Protein AF-A0A7S1VRK0-F1 (afdb_monomer)

Secondary structure (DSSP, 8-state):
------PPP---------------------------SPPTT-----------EE-EE-SSSSSS--TT-EE-TT-EEEEE-TTS-EEEEEE--TTSEE-

Foldseek 3Di:
DDDDDDDDDDDDDDDDYDDPPPDPPDDDDDDDPPPPDDPDDPPPPDPPDDDKDADWDPQVPPPDPDPRIAGDWQQKDFDADPVRDGPDIDTAHPRRMDD

pLDDT: mean 74.37, std 23.25, range [37.62, 98.25]

Solvent-accessible surface area (backbone atoms only — not comparable to full-atom values): 7120 Å² total; per-residue (Å²): 143,83,80,88,84,85,82,82,82,93,81,82,90,80,91,83,84,87,80,88,78,81,80,87,73,88,71,86,79,76,81,86,71,82,74,87,60,80,62,95,78,65,79,76,79,70,81,94,74,84,74,70,50,76,44,63,43,71,68,70,74,70,94,61,97,50,93,63,44,41,58,33,50,66,45,78,46,72,45,60,49,100,83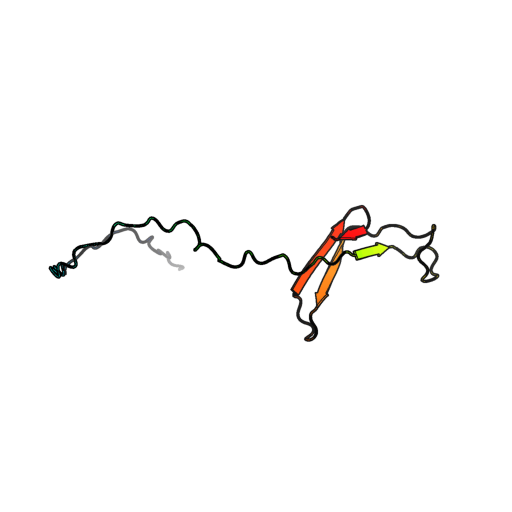,72,45,77,78,46,76,53,57,21,39,86,75,4,36,43,112

Structure (mmCIF, N/CA/C/O backbone):
data_AF-A0A7S1VRK0-F1
#
_entry.id   AF-A0A7S1VRK0-F1
#
loop_
_atom_site.group_PDB
_atom_site.id
_atom_site.type_symbol
_atom_site.label_atom_id
_atom_site.label_alt_id
_atom_site.label_comp_id
_atom_site.label_asym_id
_atom_site.label_entity_id
_atom_site.label_seq_id
_atom_site.pdbx_PDB_ins_code
_atom_site.Cartn_x
_atom_site.Cartn_y
_atom_site.Cartn_z
_atom_site.occupancy
_atom_site.B_iso_or_equiv
_atom_site.auth_seq_id
_atom_site.auth_comp_id
_atom_site.auth_asym_id
_atom_site.auth_atom_id
_atom_site.pdbx_PDB_model_num
ATOM 1 N N . MET A 1 1 ? -40.341 -47.890 -2.711 1.00 45.56 1 MET A N 1
ATOM 2 C CA . MET A 1 1 ? -39.709 -47.342 -1.494 1.00 45.56 1 MET A CA 1
ATOM 3 C C . MET A 1 1 ? -38.917 -46.108 -1.883 1.00 45.56 1 MET A C 1
ATOM 5 O O . MET A 1 1 ? -37.927 -46.264 -2.583 1.00 45.56 1 MET A O 1
ATOM 9 N N . HIS A 1 2 ? -39.425 -44.929 -1.531 1.00 48.53 2 HIS A N 1
ATOM 10 C CA . HIS A 1 2 ? -38.740 -43.742 -0.987 1.00 48.53 2 HIS A CA 1
ATOM 11 C C . HIS A 1 2 ? -39.791 -42.625 -1.003 1.00 48.53 2 HIS A C 1
ATOM 13 O O . HIS A 1 2 ? -40.388 -42.348 -2.041 1.00 48.53 2 HIS A O 1
ATOM 19 N N . GLY A 1 3 ? -40.151 -42.176 0.199 1.00 41.34 3 GLY A N 1
ATOM 20 C CA . GLY A 1 3 ? -41.374 -41.438 0.497 1.00 41.34 3 GLY A CA 1
ATOM 21 C C . GLY A 1 3 ? -41.350 -39.984 0.039 1.00 41.34 3 GLY A C 1
ATOM 22 O O . GLY A 1 3 ? -40.291 -39.393 -0.148 1.00 41.34 3 GLY A O 1
ATOM 23 N N . ALA A 1 4 ? -42.552 -39.437 -0.129 1.00 49.31 4 ALA A N 1
ATOM 24 C CA . ALA A 1 4 ? -42.793 -38.017 -0.313 1.00 49.31 4 ALA A CA 1
ATOM 25 C C . ALA A 1 4 ? -42.422 -37.264 0.972 1.00 49.31 4 ALA A C 1
ATOM 27 O O . ALA A 1 4 ? -42.967 -37.569 2.033 1.00 49.31 4 ALA A O 1
ATOM 28 N N . ASP A 1 5 ? -41.518 -36.295 0.863 1.00 48.06 5 ASP A N 1
ATOM 29 C CA . ASP A 1 5 ? -41.294 -35.299 1.904 1.00 48.06 5 ASP A CA 1
ATOM 30 C C . ASP A 1 5 ? -42.140 -34.064 1.577 1.00 48.06 5 ASP A C 1
ATOM 32 O O . ASP A 1 5 ? -41.983 -33.430 0.532 1.00 48.06 5 ASP A O 1
ATOM 36 N N . VAL A 1 6 ? -43.105 -33.798 2.452 1.00 50.09 6 VAL A N 1
ATOM 37 C CA . VAL A 1 6 ? -44.048 -32.684 2.383 1.00 50.09 6 VAL A CA 1
ATOM 38 C C . VAL A 1 6 ? -43.702 -31.776 3.551 1.00 50.09 6 VAL A C 1
ATOM 40 O O . VAL A 1 6 ? -44.157 -32.005 4.670 1.00 50.09 6 VAL A O 1
ATOM 43 N N . THR A 1 7 ? -42.905 -30.741 3.311 1.00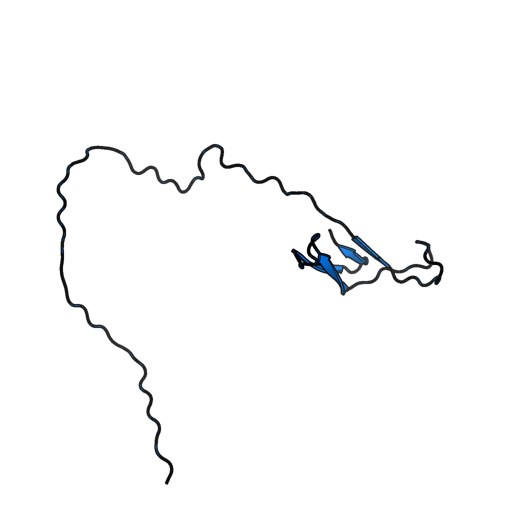 49.25 7 THR A N 1
ATOM 44 C CA . THR A 1 7 ? -42.730 -29.663 4.289 1.00 49.25 7 THR A CA 1
ATOM 45 C C . THR A 1 7 ? -43.672 -28.505 3.937 1.00 49.25 7 THR A C 1
ATOM 47 O O . THR A 1 7 ? -43.619 -27.980 2.823 1.00 49.25 7 THR A O 1
ATOM 50 N N . PRO A 1 8 ? -44.605 -28.127 4.835 1.00 49.75 8 PRO A N 1
ATOM 51 C CA . PRO A 1 8 ? -45.578 -27.076 4.564 1.00 49.75 8 PRO A CA 1
ATOM 52 C C . PRO A 1 8 ? -44.972 -25.675 4.722 1.00 49.75 8 PRO A C 1
ATOM 54 O O . PRO A 1 8 ? -44.205 -25.402 5.643 1.00 49.75 8 PRO A O 1
ATOM 57 N N . SER A 1 9 ? -45.393 -24.765 3.843 1.00 43.78 9 SER A N 1
ATOM 58 C CA . SER A 1 9 ? -45.180 -23.319 3.954 1.00 43.78 9 SER A CA 1
ATOM 59 C C . SER A 1 9 ? -46.084 -22.747 5.059 1.00 43.78 9 SER A C 1
ATOM 61 O O . SER A 1 9 ? -47.300 -22.937 4.972 1.00 43.78 9 SER A O 1
ATOM 63 N N . PRO A 1 10 ? -45.580 -22.045 6.091 1.00 48.31 10 PRO A N 1
ATOM 64 C CA . PRO A 1 10 ? -46.462 -21.454 7.088 1.00 48.31 10 PRO A CA 1
ATOM 65 C C . PRO A 1 10 ? -47.054 -20.136 6.569 1.00 48.31 10 PRO A C 1
ATOM 67 O O . PRO A 1 10 ? -46.372 -19.126 6.420 1.00 48.31 10 PRO A O 1
ATOM 70 N N . THR A 1 11 ? -48.362 -20.128 6.324 1.00 43.34 11 THR A N 1
ATOM 71 C CA . THR A 1 11 ? -49.174 -18.905 6.298 1.00 43.34 11 THR A CA 1
ATOM 72 C C . THR A 1 11 ? -50.404 -19.129 7.168 1.00 43.34 11 THR A C 1
ATOM 74 O O . THR A 1 11 ? -51.242 -19.952 6.818 1.00 43.34 11 THR A O 1
ATOM 77 N N . ALA A 1 12 ? -50.487 -18.407 8.292 1.00 43.06 12 ALA A N 1
ATOM 78 C CA . ALA A 1 12 ? -51.643 -17.605 8.727 1.00 43.06 12 ALA A CA 1
ATOM 79 C C . ALA A 1 12 ? -51.740 -17.459 10.263 1.00 43.06 12 ALA A C 1
ATOM 81 O O . ALA A 1 12 ? -51.901 -18.432 10.989 1.00 43.06 12 ALA A O 1
ATOM 82 N N . VAL A 1 13 ? -51.658 -16.194 10.694 1.00 45.09 13 VAL A N 1
ATOM 83 C CA . VAL A 1 13 ? -52.547 -15.444 11.609 1.00 45.09 13 VAL A CA 1
ATOM 84 C C . VAL A 1 13 ? -53.199 -16.178 12.791 1.00 45.09 13 VAL A C 1
ATOM 86 O O . VAL A 1 13 ? -54.028 -17.067 12.623 1.00 45.09 13 VAL A O 1
ATOM 89 N N . GLY A 1 14 ? -52.960 -15.640 13.991 1.00 37.62 14 GLY A N 1
ATOM 90 C CA . GLY A 1 14 ? -53.733 -15.929 15.197 1.00 37.62 14 GLY A CA 1
ATOM 91 C C . GLY A 1 14 ? -53.621 -14.816 16.240 1.00 37.62 14 GLY A C 1
ATOM 92 O O . GLY A 1 14 ? -52.877 -14.948 17.204 1.00 37.62 14 GLY A O 1
ATOM 93 N N . ASP A 1 15 ? -54.371 -13.733 16.030 1.00 53.41 15 ASP A N 1
ATOM 94 C CA . ASP A 1 15 ? -54.798 -12.770 17.056 1.00 53.41 15 ASP A CA 1
ATOM 95 C C . ASP A 1 15 ? -55.435 -13.482 18.265 1.00 53.41 15 ASP A C 1
ATOM 97 O O . ASP A 1 15 ? -56.257 -14.381 18.057 1.00 53.41 15 ASP A O 1
ATOM 101 N N . ARG A 1 16 ? -55.127 -13.047 19.503 1.00 41.81 16 ARG A N 1
ATOM 102 C CA . ARG A 1 16 ? -55.992 -13.100 20.715 1.00 41.81 16 ARG A CA 1
ATOM 103 C C . ARG A 1 16 ? -55.322 -12.402 21.928 1.00 41.81 16 ARG A C 1
ATOM 105 O O . ARG A 1 16 ? -54.102 -12.308 21.956 1.00 41.81 16 ARG A O 1
ATOM 112 N N . PRO A 1 17 ? -56.090 -11.870 22.906 1.00 47.59 17 PRO A N 1
ATOM 113 C CA . PRO A 1 17 ? -56.145 -10.424 23.154 1.00 47.59 17 PRO A CA 1
ATOM 114 C C . PRO A 1 17 ? -55.829 -9.991 24.607 1.00 47.59 17 PRO A C 1
ATOM 116 O O . PRO A 1 17 ? -55.685 -10.823 25.498 1.00 47.59 17 PRO A O 1
ATOM 119 N N . ALA A 1 18 ? -55.887 -8.662 24.811 1.00 38.84 18 ALA A N 1
ATOM 120 C CA . ALA A 1 18 ? -55.888 -7.884 26.064 1.00 38.84 18 ALA A CA 1
ATOM 121 C C . ALA A 1 18 ? -54.511 -7.772 26.761 1.00 38.84 18 ALA A C 1
ATOM 123 O O . ALA A 1 18 ? -53.825 -8.758 26.966 1.00 38.84 18 ALA A O 1
ATOM 124 N N . GLN A 1 19 ? -54.048 -6.586 27.164 1.00 42.12 19 GLN A N 1
ATOM 125 C CA . GLN A 1 19 ? -54.788 -5.670 28.027 1.00 42.12 19 GLN A CA 1
ATOM 126 C C . GLN A 1 19 ? -54.532 -4.194 27.701 1.00 42.12 19 GLN A C 1
ATOM 128 O O . GLN A 1 19 ? -53.398 -3.733 27.615 1.00 42.12 19 GLN A O 1
ATOM 133 N N . THR A 1 20 ? -55.629 -3.448 27.591 1.00 47.59 20 THR A N 1
ATOM 134 C CA . THR A 1 20 ? -55.665 -1.994 27.710 1.00 47.59 20 THR A CA 1
ATOM 135 C C . THR A 1 20 ? -55.263 -1.619 29.137 1.00 47.59 20 THR A C 1
ATOM 137 O O . THR A 1 20 ? -56.083 -1.713 30.049 1.00 47.59 20 THR A O 1
ATOM 140 N N . ALA A 1 21 ? -54.018 -1.201 29.351 1.00 42.72 21 ALA A N 1
ATOM 141 C CA . ALA A 1 21 ? -53.691 -0.399 30.521 1.00 42.72 21 ALA A CA 1
ATOM 142 C C . ALA A 1 21 ? -54.076 1.045 30.185 1.00 42.72 21 ALA A C 1
ATOM 144 O O . ALA A 1 21 ? -53.388 1.741 29.443 1.00 42.72 21 ALA A O 1
ATOM 145 N N . VAL A 1 22 ? -55.248 1.449 30.666 1.00 46.31 22 VAL A N 1
ATOM 146 C CA . VAL A 1 22 ? -55.585 2.859 30.817 1.00 46.31 22 VAL A CA 1
ATOM 147 C C . VAL A 1 22 ? -54.760 3.342 32.002 1.00 46.31 22 VAL A C 1
ATOM 149 O O . VAL A 1 22 ? -55.162 3.116 33.141 1.00 46.31 22 VAL A O 1
ATOM 152 N N . ASP A 1 23 ? -53.605 3.950 31.743 1.00 44.03 23 ASP A N 1
ATOM 153 C CA . ASP A 1 23 ? -53.010 4.847 32.728 1.00 44.03 23 ASP A CA 1
ATOM 154 C C . ASP A 1 23 ? -53.544 6.250 32.439 1.00 44.03 23 ASP A C 1
ATOM 156 O O . ASP A 1 23 ? -53.281 6.850 31.395 1.00 44.03 23 ASP A O 1
ATOM 160 N N . VAL A 1 24 ? -54.433 6.706 33.319 1.00 54.47 24 VAL A N 1
ATOM 161 C CA . VAL A 1 24 ? -54.870 8.100 33.396 1.00 54.47 24 VAL A CA 1
ATOM 162 C C . VAL A 1 24 ? -54.070 8.703 34.541 1.00 54.47 24 VAL A C 1
ATOM 164 O O . VAL A 1 24 ? -54.612 8.996 35.606 1.00 54.47 24 VAL A O 1
ATOM 167 N N . ASP A 1 25 ? -52.771 8.881 34.331 1.00 46.97 25 ASP A N 1
ATOM 168 C CA . ASP A 1 25 ? -51.959 9.783 35.127 1.00 46.97 25 ASP A CA 1
ATOM 169 C C . ASP A 1 25 ? -51.674 11.036 34.292 1.00 46.97 25 ASP A C 1
ATOM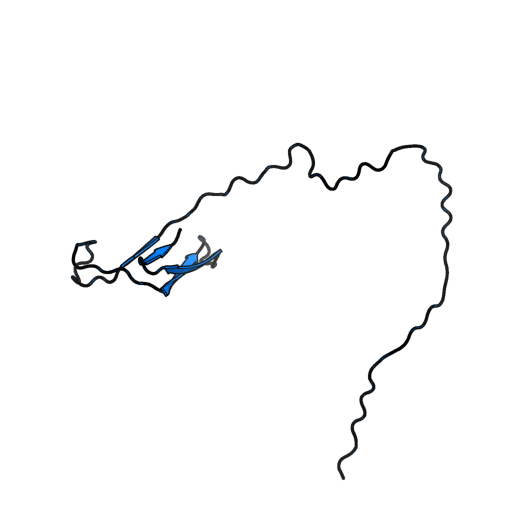 171 O O . ASP A 1 25 ? -50.755 11.164 33.488 1.00 46.97 25 ASP A O 1
ATOM 175 N N . GLY A 1 26 ? -52.571 12.009 34.438 1.00 53.66 26 GLY A N 1
ATOM 176 C CA . GLY A 1 26 ? -52.389 13.319 33.840 1.00 53.66 26 GLY A CA 1
ATOM 177 C C . GLY A 1 26 ? -51.081 13.948 34.314 1.00 53.66 26 GLY A C 1
ATOM 178 O O . GLY A 1 26 ? -51.044 14.553 35.382 1.00 53.66 26 GLY A O 1
ATOM 179 N N . THR A 1 27 ? -50.047 13.888 33.477 1.00 47.38 27 THR A N 1
ATOM 180 C CA . THR A 1 27 ? -48.949 14.852 33.511 1.00 47.38 27 THR A CA 1
ATOM 181 C C . THR A 1 27 ? -49.204 15.867 32.395 1.00 47.38 27 THR A C 1
ATOM 183 O O . THR A 1 27 ? -49.035 15.544 31.217 1.00 47.38 27 THR A O 1
ATOM 186 N N . PRO A 1 28 ? -49.692 17.082 32.703 1.00 49.97 28 PRO A N 1
ATOM 187 C CA . PRO A 1 28 ? -49.859 18.107 31.688 1.00 49.97 28 PRO A CA 1
ATOM 188 C C . PRO A 1 28 ? -48.493 18.689 31.299 1.00 49.97 28 PRO A C 1
ATOM 190 O O . PRO A 1 28 ? -47.779 19.228 32.142 1.00 49.97 28 PRO A O 1
ATOM 193 N N . GLY A 1 29 ? -48.186 18.643 30.000 1.00 45.28 29 GLY A N 1
ATOM 194 C CA . GLY A 1 29 ? -47.021 19.285 29.382 1.00 45.28 29 GLY A CA 1
ATOM 195 C C . GLY A 1 29 ? -45.805 18.357 29.360 1.00 45.28 29 GLY A C 1
ATOM 196 O O . GLY A 1 29 ? -45.379 17.860 30.387 1.00 45.28 29 GLY A O 1
ATOM 197 N N . THR A 1 30 ? -45.200 18.073 28.215 1.00 42.09 30 THR A N 1
ATOM 198 C CA . THR A 1 30 ? -44.704 19.061 27.262 1.00 42.09 30 THR A CA 1
ATOM 199 C C . THR A 1 30 ? -44.862 18.568 25.824 1.00 42.09 30 THR A C 1
ATOM 201 O O . THR A 1 30 ? -44.824 17.380 25.526 1.00 42.09 30 THR A O 1
ATOM 204 N N . THR A 1 31 ? -45.090 19.526 24.931 1.00 41.84 31 THR A N 1
ATOM 205 C CA . THR A 1 31 ? -44.985 19.409 23.475 1.00 41.84 31 THR A CA 1
ATOM 206 C C . THR A 1 31 ? -43.923 18.405 23.038 1.00 41.84 31 THR A C 1
ATOM 208 O O . THR A 1 31 ? -42.772 18.523 23.459 1.00 41.84 31 THR A O 1
ATOM 211 N N . ALA A 1 32 ? -44.305 17.487 22.148 1.00 44.56 32 ALA A N 1
ATOM 212 C CA . ALA A 1 32 ? -43.371 16.733 21.330 1.00 44.56 32 ALA A CA 1
ATOM 213 C C . ALA A 1 32 ? -42.390 17.718 20.680 1.00 44.56 32 ALA A C 1
ATOM 215 O O . ALA A 1 32 ? -42.749 18.450 19.758 1.00 44.56 32 ALA A O 1
ATOM 216 N N . MET A 1 33 ? -41.170 17.769 21.203 1.00 47.59 33 MET A N 1
ATOM 217 C CA . MET A 1 33 ? -40.039 18.189 20.402 1.00 47.59 33 MET A CA 1
ATOM 218 C C . MET A 1 33 ? -39.702 16.957 19.573 1.00 47.59 33 MET A C 1
ATOM 220 O O . MET A 1 33 ? -39.265 15.938 20.102 1.00 47.59 33 MET A O 1
ATOM 224 N N . ASP A 1 34 ? -40.030 17.028 18.290 1.00 57.56 34 ASP A N 1
ATOM 225 C CA . ASP A 1 34 ? -39.418 16.204 17.259 1.00 57.56 34 ASP A CA 1
ATOM 226 C C . ASP A 1 34 ? -37.891 16.353 17.379 1.00 57.56 34 ASP A C 1
ATOM 228 O O . ASP A 1 34 ? -37.300 17.308 16.882 1.00 57.56 34 ASP A O 1
ATOM 232 N N . GLU A 1 35 ? -37.250 15.455 18.126 1.00 47.97 35 GLU A N 1
ATOM 233 C CA . GLU A 1 35 ? -35.793 15.360 18.211 1.00 47.97 35 GLU A CA 1
ATOM 234 C C . GLU A 1 35 ? -35.277 14.390 17.146 1.00 47.97 35 GLU A C 1
ATOM 236 O O . GLU A 1 35 ? -34.683 13.355 17.438 1.00 47.97 35 GLU A O 1
ATOM 241 N N . THR A 1 36 ? -35.487 14.728 15.874 1.00 54.62 36 THR A N 1
ATOM 242 C CA . THR A 1 36 ? -34.641 14.193 14.795 1.00 54.62 36 THR A CA 1
ATOM 243 C C . THR A 1 36 ? -33.391 15.046 14.553 1.00 54.62 36 THR A C 1
ATOM 245 O O . THR A 1 36 ? -32.584 14.732 13.678 1.00 54.62 36 THR A O 1
ATOM 248 N N . LEU A 1 37 ? -33.168 16.089 15.360 1.00 55.12 37 LEU A N 1
ATOM 249 C CA . LEU A 1 37 ? -31.927 16.860 15.365 1.00 55.12 37 LEU A CA 1
ATOM 250 C C . LEU A 1 37 ? -31.027 16.397 16.521 1.00 55.12 37 LEU A C 1
ATOM 252 O O . LEU A 1 37 ? -31.484 16.379 17.663 1.00 55.12 37 LEU A O 1
ATOM 256 N N . PRO A 1 38 ? -29.754 16.034 16.265 1.00 60.28 38 PRO A N 1
ATOM 257 C CA . PRO A 1 38 ? -28.822 15.724 17.341 1.00 60.28 38 PRO A CA 1
ATOM 258 C C . PRO A 1 38 ? -28.674 16.940 18.273 1.00 60.28 38 PRO A C 1
ATOM 260 O O . PRO A 1 38 ? -28.729 18.080 17.796 1.00 60.28 38 PRO A O 1
ATOM 263 N N . PRO A 1 39 ? -28.473 16.722 19.586 1.00 68.50 39 PRO A N 1
ATOM 264 C CA . PRO A 1 39 ? -28.410 17.801 20.562 1.00 68.50 39 PRO A CA 1
ATOM 265 C C . PRO A 1 39 ? -27.360 18.849 20.160 1.00 68.50 39 PRO A C 1
ATOM 267 O O . PRO A 1 39 ? -26.280 18.475 19.678 1.00 68.50 39 PRO A O 1
ATOM 270 N N . PRO A 1 40 ? -27.627 20.155 20.369 1.00 62.00 40 PRO A N 1
ATOM 271 C CA . PRO A 1 40 ? -26.657 21.207 20.094 1.00 62.00 40 PRO A CA 1
ATOM 272 C C . PRO A 1 40 ? -25.403 20.965 20.942 1.00 62.00 40 PRO A C 1
ATOM 274 O O . PRO A 1 40 ? -25.423 21.141 22.158 1.00 62.00 40 PRO A O 1
ATOM 277 N N . GLY A 1 41 ? -24.322 20.514 20.305 1.00 59.28 41 GLY A N 1
ATOM 278 C CA . GLY A 1 41 ? -23.069 20.175 20.983 1.00 59.28 41 GLY A CA 1
ATOM 279 C C . GLY A 1 41 ? -22.694 18.693 20.991 1.00 59.28 41 GLY A C 1
ATOM 280 O O . GLY A 1 41 ? -21.710 18.346 21.643 1.00 59.28 41 GLY A O 1
ATOM 281 N N . ALA A 1 42 ? -23.399 17.819 20.260 1.00 64.12 42 ALA A N 1
ATOM 282 C CA . ALA A 1 42 ? -22.821 16.523 19.907 1.00 64.12 42 ALA A CA 1
ATOM 283 C C . ALA A 1 42 ? -21.442 16.769 19.260 1.00 64.12 42 ALA A C 1
ATOM 285 O O . ALA A 1 42 ? -21.365 17.568 18.319 1.00 64.12 42 ALA A O 1
ATOM 286 N N . PRO A 1 43 ? -20.347 16.159 19.758 1.00 63.28 43 PRO A N 1
ATOM 287 C CA . PRO A 1 43 ? -19.047 16.344 19.144 1.00 63.28 43 PRO A CA 1
ATOM 288 C C . PRO A 1 43 ? -19.155 15.823 17.716 1.00 63.28 43 PRO A C 1
ATOM 290 O O . PRO A 1 43 ? -19.313 14.625 17.488 1.00 63.28 43 PRO A O 1
ATOM 293 N N . THR A 1 44 ? -19.095 16.726 16.740 1.00 64.12 44 THR A N 1
ATOM 294 C CA . THR A 1 44 ? -18.797 16.340 15.368 1.00 64.12 44 THR A CA 1
ATOM 295 C C . THR A 1 44 ? -17.407 15.735 15.437 1.00 64.12 44 THR A C 1
ATOM 297 O O . THR A 1 44 ? -16.433 16.467 15.618 1.00 64.12 44 THR A O 1
ATOM 300 N N . ALA A 1 45 ? -17.318 14.406 15.441 1.00 71.19 45 ALA A N 1
ATOM 301 C CA . ALA A 1 45 ? -16.041 13.722 15.495 1.00 71.19 45 ALA A CA 1
ATOM 302 C C . ALA A 1 45 ? -15.219 14.194 14.293 1.00 71.19 45 ALA A C 1
ATOM 304 O O . ALA A 1 45 ? -15.522 13.855 13.149 1.00 71.19 45 ALA A O 1
ATOM 305 N N . SER A 1 46 ? -14.221 15.038 14.549 1.00 73.06 46 SER A N 1
ATOM 306 C CA . SER A 1 46 ? -13.263 15.418 13.523 1.00 73.06 46 SER A CA 1
ATOM 307 C C . SER A 1 46 ? -12.536 14.149 13.078 1.00 73.06 46 SER A C 1
ATOM 309 O O . SER A 1 46 ? -12.159 13.346 13.939 1.00 73.06 46 SER A O 1
ATOM 311 N N . PRO A 1 47 ? -12.339 13.936 11.767 1.00 73.94 47 PRO A N 1
ATOM 312 C CA . PRO A 1 47 ? -11.622 12.763 11.291 1.00 73.94 47 PRO A CA 1
ATOM 313 C C . PRO A 1 47 ? -10.229 12.713 11.928 1.00 73.94 47 PRO A C 1
ATOM 315 O O . PRO A 1 47 ? -9.534 13.727 12.004 1.00 73.94 47 PRO A O 1
ATOM 318 N N . LEU A 1 48 ? -9.829 11.525 12.390 1.00 77.94 48 LEU A N 1
ATOM 319 C CA . LEU A 1 48 ? -8.620 11.280 13.193 1.00 77.94 48 LEU A CA 1
ATOM 320 C C . LEU A 1 48 ? -7.300 11.401 12.392 1.00 77.94 48 LEU A C 1
ATOM 322 O O . LEU A 1 48 ? -6.241 11.025 12.888 1.00 77.94 48 LEU A O 1
ATOM 326 N N . GLY A 1 49 ? -7.353 11.954 11.177 1.00 85.44 49 GLY A N 1
ATOM 327 C CA . GLY A 1 49 ? -6.262 12.005 10.203 1.00 85.44 49 GLY A CA 1
ATOM 328 C C . GLY A 1 49 ? -6.369 10.915 9.129 1.00 85.44 49 GLY A C 1
ATOM 329 O O . GLY A 1 49 ? -7.146 9.971 9.265 1.00 85.44 49 GLY A O 1
ATOM 330 N N . SER A 1 50 ? -5.582 11.068 8.062 1.00 89.69 50 SER A N 1
ATOM 331 C CA . SER A 1 50 ? -5.474 10.119 6.943 1.00 89.69 50 SER A CA 1
ATOM 332 C C . SER A 1 50 ? -4.028 9.652 6.784 1.00 89.69 50 SER A C 1
ATOM 334 O O . SER A 1 50 ? -3.095 10.408 7.064 1.00 89.69 50 SER A O 1
ATOM 336 N N . ILE A 1 51 ? -3.843 8.416 6.317 1.00 91.50 51 ILE A N 1
ATOM 337 C CA . ILE A 1 51 ? -2.536 7.841 5.982 1.00 91.50 51 ILE A CA 1
ATOM 338 C C . ILE A 1 51 ? -2.495 7.631 4.472 1.00 91.50 51 ILE A C 1
ATOM 340 O O . ILE A 1 51 ? -3.322 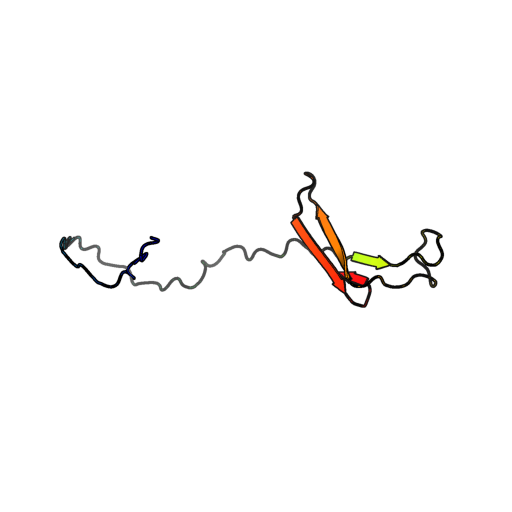6.901 3.934 1.00 91.50 51 ILE A O 1
ATOM 344 N N . CYS A 1 52 ? -1.500 8.223 3.810 1.00 93.06 52 CYS A N 1
ATOM 345 C CA . CYS A 1 52 ? -1.290 8.056 2.375 1.00 93.06 52 CYS A CA 1
ATOM 346 C C . CYS A 1 52 ? -0.065 7.176 2.105 1.00 93.06 52 CYS A C 1
ATOM 348 O O . CYS A 1 52 ? 0.967 7.334 2.758 1.00 93.06 52 CYS A O 1
ATOM 350 N N . VAL A 1 53 ? -0.157 6.289 1.112 1.00 94.75 53 VAL A N 1
ATOM 351 C CA . VAL A 1 53 ? 0.920 5.358 0.728 1.00 94.75 53 VAL A CA 1
ATOM 352 C C . VAL A 1 53 ? 1.147 5.406 -0.783 1.00 94.75 53 VAL A C 1
ATOM 354 O O . VAL A 1 53 ? 0.241 5.717 -1.554 1.00 94.75 53 VAL A O 1
ATOM 357 N N . THR A 1 54 ? 2.376 5.132 -1.221 1.00 96.62 54 THR A N 1
ATOM 358 C CA . THR A 1 54 ? 2.718 4.868 -2.625 1.00 96.62 54 THR A CA 1
ATOM 359 C C . THR A 1 54 ? 3.550 3.591 -2.692 1.00 96.62 54 THR A C 1
ATOM 361 O O . THR A 1 54 ? 4.534 3.482 -1.965 1.00 96.62 54 THR A O 1
ATOM 364 N N . VAL A 1 55 ? 3.153 2.639 -3.535 1.00 97.12 55 VAL A N 1
ATOM 365 C CA . VAL A 1 55 ? 3.866 1.374 -3.760 1.00 97.12 55 VAL A CA 1
ATOM 366 C C . VAL A 1 55 ? 4.444 1.378 -5.167 1.00 97.12 55 VAL A C 1
ATOM 368 O O . VAL A 1 55 ? 3.734 1.660 -6.136 1.00 97.12 55 VAL A O 1
ATOM 371 N N . LEU A 1 56 ? 5.734 1.069 -5.268 1.00 98.06 56 LEU A N 1
ATOM 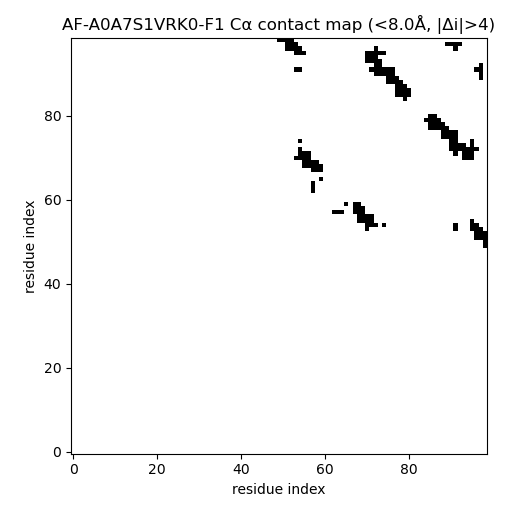372 C CA . LEU A 1 56 ? 6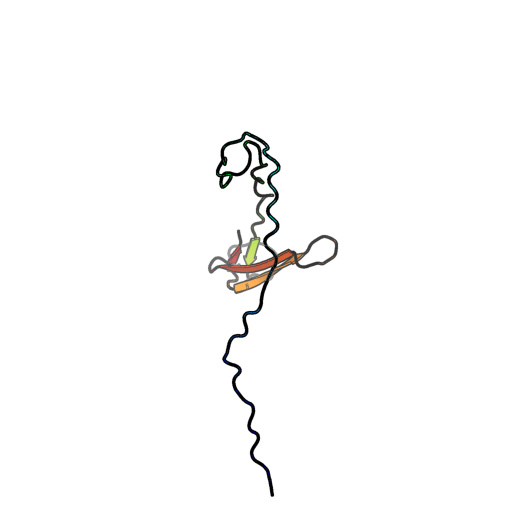.483 1.058 -6.517 1.00 98.06 56 LEU A CA 1
ATOM 373 C C . LEU A 1 56 ? 7.146 -0.311 -6.722 1.00 98.06 56 LEU A C 1
ATOM 375 O O . LEU A 1 56 ? 7.544 -0.966 -5.760 1.00 98.06 56 LEU A O 1
ATOM 379 N N . TYR A 1 57 ? 7.267 -0.732 -7.977 1.00 97.75 57 TYR A N 1
ATOM 380 C CA . TYR A 1 57 ? 8.210 -1.761 -8.392 1.00 97.75 57 TYR A CA 1
ATOM 381 C C . TYR A 1 57 ? 9.615 -1.165 -8.400 1.00 97.75 57 TYR A C 1
ATOM 383 O O . TYR A 1 57 ? 9.858 -0.214 -9.145 1.00 97.75 57 TYR A O 1
ATOM 391 N N . ASP A 1 58 ? 10.520 -1.759 -7.625 1.00 97.06 58 ASP A N 1
ATOM 392 C CA . ASP A 1 58 ? 11.952 -1.471 -7.700 1.00 97.06 58 ASP A CA 1
ATOM 393 C C . ASP A 1 58 ? 12.541 -2.174 -8.931 1.00 97.06 58 ASP A C 1
ATOM 395 O O . ASP A 1 58 ? 12.892 -3.356 -8.909 1.00 97.06 58 ASP A O 1
ATOM 399 N N . MET A 1 59 ? 12.566 -1.455 -10.051 1.00 97.38 59 MET A N 1
ATOM 400 C CA . MET A 1 59 ? 13.098 -1.971 -11.317 1.00 97.38 59 MET A CA 1
ATOM 401 C C . MET A 1 59 ? 14.613 -1.775 -11.417 1.00 97.38 59 MET A C 1
ATOM 403 O O . MET A 1 59 ? 15.266 -2.469 -12.200 1.00 97.38 59 MET A O 1
ATOM 407 N N . GLY A 1 60 ? 15.161 -0.819 -10.658 1.00 95.44 60 GLY A N 1
ATOM 408 C CA . GLY A 1 60 ? 16.602 -0.602 -10.529 1.00 95.44 60 GLY A CA 1
ATOM 409 C C . GLY A 1 60 ? 17.279 -1.667 -9.665 1.00 95.44 60 GLY A C 1
ATOM 410 O O . GLY A 1 60 ? 18.478 -1.905 -9.820 1.00 95.44 60 GLY A O 1
ATOM 411 N N . ASN A 1 61 ? 16.493 -2.340 -8.822 1.00 95.94 61 ASN A N 1
ATOM 412 C CA . ASN A 1 61 ? 16.918 -3.262 -7.779 1.00 95.94 61 ASN A CA 1
ATOM 413 C C . ASN A 1 61 ? 17.999 -2.631 -6.884 1.00 95.94 61 ASN A C 1
ATOM 415 O O . ASN A 1 61 ? 19.033 -3.251 -6.606 1.00 95.94 61 ASN A O 1
ATOM 419 N N . ASP A 1 62 ? 17.785 -1.371 -6.510 1.00 97.00 62 ASP A N 1
ATOM 420 C CA . ASP A 1 62 ? 18.727 -0.547 -5.753 1.00 97.00 62 ASP A CA 1
ATOM 421 C C . ASP A 1 62 ? 18.153 0.001 -4.436 1.00 97.00 62 ASP A C 1
ATOM 423 O O . ASP A 1 62 ? 18.865 0.716 -3.729 1.00 97.00 62 ASP A O 1
ATOM 427 N N . ASP A 1 63 ? 16.916 -0.369 -4.076 1.00 95.81 63 ASP A N 1
ATOM 428 C CA . ASP A 1 63 ? 16.186 0.107 -2.894 1.00 95.81 63 ASP A CA 1
ATOM 429 C C . ASP A 1 63 ? 16.043 1.646 -2.821 1.00 95.81 63 ASP A C 1
ATOM 431 O O . ASP A 1 63 ? 15.777 2.211 -1.751 1.00 95.81 63 ASP A O 1
ATOM 435 N N . VAL A 1 64 ? 16.221 2.360 -3.938 1.00 94.56 64 VAL A N 1
ATOM 436 C CA . VAL A 1 64 ? 16.148 3.821 -3.999 1.00 94.56 64 VAL A CA 1
ATOM 437 C C . VAL A 1 64 ? 15.002 4.242 -4.898 1.00 94.56 64 VAL A C 1
ATOM 439 O O . VAL A 1 64 ? 14.970 3.920 -6.075 1.00 94.56 64 VAL A O 1
ATOM 442 N N . VAL A 1 65 ? 14.117 5.093 -4.366 1.00 94.75 65 VAL A N 1
ATOM 443 C CA . VAL A 1 65 ? 13.060 5.699 -5.183 1.00 94.75 65 VAL A CA 1
ATOM 444 C C . VAL A 1 65 ? 13.685 6.531 -6.303 1.00 94.75 65 VAL A C 1
ATOM 446 O O . VAL A 1 65 ? 14.280 7.586 -6.053 1.00 94.75 65 VAL A O 1
ATOM 449 N N . GLY A 1 66 ? 13.522 6.070 -7.537 1.00 93.38 66 GLY A N 1
ATOM 450 C CA . GLY A 1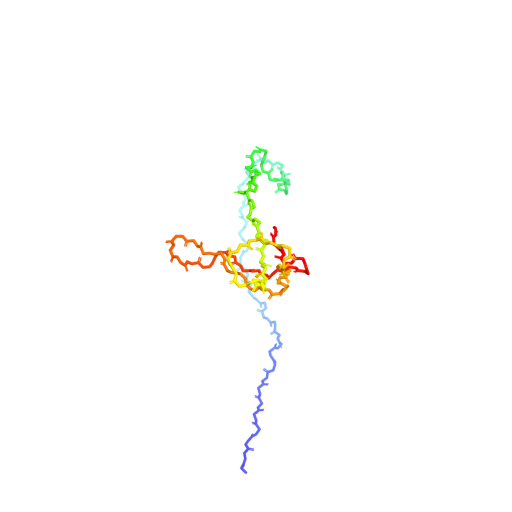 66 ? 14.214 6.611 -8.696 1.00 93.38 66 GLY A CA 1
ATOM 451 C C . GLY A 1 66 ? 13.380 6.628 -9.970 1.00 93.38 66 GLY A C 1
ATOM 452 O O . GLY A 1 66 ? 12.223 6.228 -10.022 1.00 93.38 66 GLY A O 1
ATOM 453 N N . VAL A 1 67 ? 13.998 7.117 -11.046 1.00 91.25 67 VAL A N 1
ATOM 454 C CA . VAL A 1 67 ? 13.369 7.194 -12.378 1.00 91.25 67 VAL A CA 1
ATOM 455 C C . VAL A 1 67 ? 13.143 5.826 -13.025 1.00 91.25 67 VAL A C 1
ATOM 457 O O . VAL A 1 67 ? 12.410 5.740 -14.007 1.00 91.25 67 VAL A O 1
ATOM 460 N N . ALA A 1 68 ? 13.811 4.786 -12.522 1.00 92.69 68 ALA A N 1
ATOM 461 C CA . ALA A 1 68 ? 13.614 3.419 -12.980 1.00 92.69 68 ALA A CA 1
ATOM 462 C C . ALA A 1 68 ? 12.319 2.812 -12.419 1.00 92.69 68 ALA A C 1
ATOM 464 O O . ALA A 1 68 ? 11.761 1.913 -13.047 1.00 92.69 68 ALA A O 1
ATOM 465 N N . ASP A 1 69 ? 11.823 3.316 -11.289 1.00 97.62 69 ASP A N 1
ATOM 466 C CA . ASP A 1 69 ? 10.713 2.700 -10.577 1.00 97.62 69 ASP A CA 1
ATOM 467 C C . ASP A 1 69 ? 9.371 3.009 -11.222 1.00 97.62 69 ASP A C 1
ATOM 469 O O . ASP A 1 69 ? 9.124 4.093 -11.759 1.00 97.62 69 ASP A O 1
ATOM 473 N N . ALA A 1 70 ? 8.471 2.037 -11.131 1.00 97.50 70 ALA A N 1
ATOM 474 C CA . ALA A 1 70 ? 7.143 2.125 -11.713 1.00 97.50 70 ALA A CA 1
ATOM 475 C C . ALA A 1 70 ? 6.063 1.951 -10.638 1.00 97.50 70 ALA A C 1
ATOM 477 O O . ALA A 1 70 ? 6.249 1.155 -9.721 1.00 97.50 70 ALA A O 1
ATOM 478 N N . PRO A 1 71 ? 4.908 2.628 -10.743 1.00 97.75 71 PRO A N 1
ATOM 479 C CA . PRO A 1 71 ? 3.775 2.372 -9.861 1.00 97.75 71 PRO A CA 1
ATOM 480 C C . PRO A 1 71 ? 3.327 0.908 -9.854 1.00 97.75 71 PRO A C 1
ATOM 482 O O . PRO A 1 71 ? 3.260 0.275 -10.908 1.00 97.75 71 PRO A O 1
ATOM 485 N N . MET A 1 72 ? 2.966 0.396 -8.675 1.00 98.00 72 MET A N 1
ATOM 486 C CA . MET A 1 72 ? 2.371 -0.930 -8.512 1.00 98.00 72 MET A CA 1
ATOM 487 C C . MET A 1 72 ? 0.866 -0.801 -8.235 1.00 98.00 72 MET A C 1
ATOM 489 O O . MET A 1 72 ? 0.492 -0.551 -7.086 1.00 98.00 72 MET A O 1
ATOM 493 N N . PRO A 1 73 ? -0.004 -0.938 -9.249 1.00 97.88 73 PRO A N 1
ATOM 494 C CA . PRO A 1 73 ? -1.450 -0.930 -9.054 1.00 97.88 73 PRO A CA 1
ATOM 495 C C . PRO A 1 73 ? -1.952 -2.240 -8.441 1.00 97.88 73 PRO A C 1
ATOM 497 O O . PRO A 1 73 ? -1.330 -3.289 -8.609 1.00 97.88 73 PRO A O 1
ATOM 500 N N . GLU A 1 74 ? -3.099 -2.174 -7.763 1.00 97.56 74 GLU A N 1
ATOM 501 C CA . GLU A 1 74 ? -3.787 -3.318 -7.147 1.00 97.56 74 GLU A CA 1
ATOM 502 C C . GLU A 1 74 ? -2.965 -4.061 -6.071 1.00 97.56 74 GLU A C 1
ATOM 504 O O . GLU A 1 74 ? -3.275 -5.195 -5.697 1.00 97.56 74 GLU A O 1
ATOM 509 N N . ALA A 1 75 ? -1.919 -3.432 -5.531 1.00 97.44 75 ALA A N 1
ATOM 510 C CA . ALA A 1 75 ? -1.184 -3.955 -4.388 1.00 97.44 75 ALA A CA 1
ATOM 511 C C . ALA A 1 75 ? -2.087 -3.902 -3.153 1.00 97.44 75 ALA A C 1
ATOM 513 O O . ALA A 1 75 ? -2.579 -2.832 -2.803 1.00 97.44 75 ALA A O 1
ATOM 514 N N . VAL A 1 76 ? -2.297 -5.038 -2.485 1.00 97.25 76 VAL A N 1
ATOM 515 C CA . VAL A 1 76 ? -3.149 -5.122 -1.289 1.00 97.25 76 VAL A CA 1
ATOM 516 C C . VAL A 1 76 ? -2.358 -4.720 -0.047 1.00 97.25 76 VAL A C 1
ATOM 518 O O . VAL A 1 76 ? -1.333 -5.323 0.267 1.00 97.25 76 VAL A O 1
ATOM 521 N N . LEU A 1 77 ? -2.857 -3.726 0.686 1.00 97.00 77 LEU A N 1
ATOM 522 C CA . LEU A 1 77 ? -2.282 -3.241 1.937 1.00 97.00 77 LEU A CA 1
ATOM 523 C C . LEU A 1 77 ? -3.223 -3.537 3.102 1.00 97.00 77 LEU A C 1
ATOM 525 O O . LEU A 1 77 ? -4.436 -3.357 2.999 1.00 97.00 77 LEU A O 1
ATOM 529 N N . SER A 1 78 ? -2.643 -3.929 4.235 1.00 96.69 78 SER A N 1
ATOM 530 C CA . SER A 1 78 ? -3.329 -4.021 5.525 1.00 96.69 78 SER A CA 1
ATOM 531 C C . SER A 1 78 ? -2.688 -3.048 6.506 1.00 96.69 78 SER A C 1
ATOM 533 O O . SER A 1 78 ? -1.471 -3.068 6.688 1.00 96.69 78 SER A O 1
ATOM 535 N N . LEU A 1 79 ? -3.500 -2.207 7.143 1.00 95.25 79 LEU A N 1
ATOM 536 C CA . LEU A 1 79 ? -3.060 -1.384 8.262 1.00 95.25 79 LEU A CA 1
ATOM 537 C C . LEU A 1 79 ? -3.275 -2.170 9.549 1.00 95.25 79 LEU A C 1
ATOM 539 O O . LEU A 1 79 ? -4.403 -2.567 9.851 1.00 95.25 79 LEU A O 1
ATOM 543 N N . LEU A 1 80 ? -2.191 -2.379 10.287 1.00 97.06 80 LEU A N 1
ATOM 544 C CA . LEU A 1 80 ? -2.202 -3.057 11.574 1.00 97.06 80 LEU A CA 1
ATOM 545 C C . LEU A 1 80 ? -2.092 -2.040 12.708 1.00 97.06 80 LEU A C 1
ATOM 547 O O . LEU A 1 80 ? -1.373 -1.045 12.592 1.00 97.06 80 LEU A O 1
ATOM 551 N N . ASP A 1 81 ? -2.789 -2.297 13.810 1.00 96.75 81 ASP A N 1
ATOM 552 C CA . ASP A 1 81 ? -2.521 -1.608 15.068 1.00 96.75 81 ASP A CA 1
ATOM 553 C C . ASP A 1 81 ? -1.341 -2.247 15.826 1.00 96.75 81 ASP A C 1
ATOM 555 O O . ASP A 1 81 ? -0.745 -3.234 15.403 1.00 96.75 81 ASP A O 1
ATOM 559 N N . LYS A 1 82 ? -0.994 -1.689 16.991 1.00 97.44 82 LYS A N 1
ATOM 560 C CA . LYS A 1 82 ? 0.114 -2.176 17.836 1.00 97.44 82 LYS A CA 1
ATOM 561 C C . LYS A 1 82 ? -0.066 -3.601 18.388 1.00 97.44 82 LYS A C 1
ATOM 563 O O . LYS A 1 82 ? 0.824 -4.090 19.077 1.00 97.44 82 LYS A O 1
ATOM 568 N N . THR A 1 83 ? -1.246 -4.192 18.221 1.00 98.25 83 THR A N 1
ATOM 569 C CA . THR A 1 83 ? -1.579 -5.560 18.637 1.00 98.25 83 THR A CA 1
ATOM 570 C C . THR A 1 83 ? -1.614 -6.521 17.450 1.00 98.25 83 THR A C 1
ATOM 572 O O . THR A 1 83 ? -2.087 -7.644 17.600 1.00 98.25 83 THR A O 1
ATOM 575 N N . ASP A 1 84 ? -1.136 -6.071 16.286 1.00 97.81 84 ASP A N 1
ATOM 576 C CA . ASP A 1 84 ? -1.157 -6.785 15.009 1.00 97.81 84 ASP A CA 1
ATOM 577 C C . ASP A 1 84 ? -2.577 -7.057 14.471 1.00 97.81 84 ASP A C 1
ATOM 579 O O . ASP A 1 84 ? -2.778 -7.917 13.612 1.00 97.81 84 ASP A O 1
ATOM 583 N N . SER A 1 85 ? -3.581 -6.300 14.933 1.00 98.00 85 SER A N 1
ATOM 584 C CA . SER A 1 85 ? -4.957 -6.403 14.431 1.00 98.00 85 SER A CA 1
ATOM 585 C C . SER A 1 85 ? -5.158 -5.547 13.181 1.00 98.00 85 SER A C 1
ATOM 587 O O . SER A 1 85 ? -4.769 -4.379 13.158 1.00 98.00 85 SER A O 1
ATOM 589 N N . VAL A 1 86 ? -5.814 -6.098 12.154 1.00 97.44 86 VAL A N 1
ATOM 590 C CA . VAL A 1 86 ? -6.152 -5.362 10.923 1.00 97.44 86 VAL A CA 1
ATOM 591 C C . VAL A 1 86 ? -7.251 -4.342 11.212 1.00 97.44 86 VAL A C 1
ATOM 593 O O . VAL A 1 86 ? -8.381 -4.713 11.522 1.00 97.44 86 VAL A O 1
ATOM 596 N N . VAL A 1 87 ? -6.929 -3.056 11.065 1.00 95.50 87 VAL A N 1
ATOM 597 C CA . VAL A 1 87 ? -7.874 -1.939 11.247 1.00 95.50 87 VAL A CA 1
ATOM 598 C C . VAL A 1 87 ? -8.363 -1.347 9.925 1.00 95.50 87 VAL A C 1
ATOM 600 O O . VAL A 1 87 ? -9.393 -0.679 9.898 1.00 95.50 87 VAL A O 1
ATOM 603 N N . ALA A 1 88 ? -7.656 -1.606 8.823 1.00 94.50 88 ALA A N 1
ATOM 604 C CA . ALA A 1 88 ? -8.087 -1.263 7.471 1.00 94.50 88 ALA A CA 1
ATOM 605 C C . ALA A 1 88 ? -7.406 -2.167 6.437 1.00 94.50 88 ALA A C 1
ATOM 607 O O . ALA A 1 88 ? -6.283 -2.626 6.647 1.00 94.50 88 ALA A O 1
ATOM 608 N N . MET A 1 89 ? -8.072 -2.379 5.303 1.00 96.06 89 MET A N 1
ATOM 609 C CA . MET A 1 89 ? -7.515 -3.068 4.142 1.00 96.06 89 MET A CA 1
ATOM 610 C C . MET A 1 89 ? -7.944 -2.338 2.873 1.00 96.06 89 MET A C 1
ATOM 612 O O . MET A 1 89 ? -9.098 -1.931 2.751 1.00 96.06 89 MET A O 1
ATOM 616 N N . THR A 1 90 ? -7.013 -2.153 1.948 1.00 96.69 90 THR A N 1
ATOM 617 C CA . THR A 1 90 ? -7.239 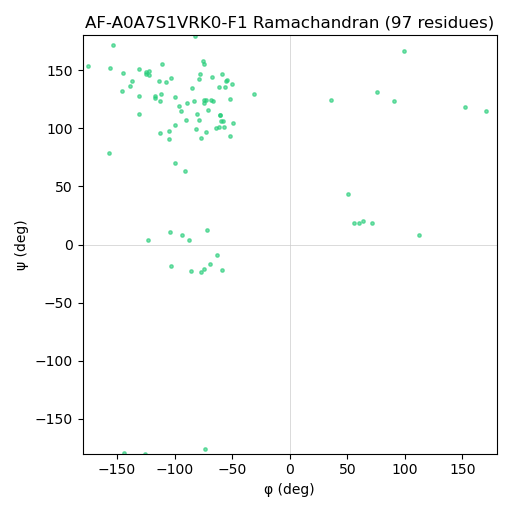-1.419 0.698 1.00 96.69 90 THR A CA 1
ATOM 618 C C . THR A 1 90 ? -6.276 -1.905 -0.383 1.00 96.69 90 THR A C 1
ATOM 620 O O . THR A 1 90 ? -5.374 -2.691 -0.091 1.00 96.69 90 THR A O 1
ATOM 623 N N . ALA A 1 91 ? -6.471 -1.461 -1.621 1.00 97.06 91 ALA A N 1
ATOM 624 C CA . ALA A 1 91 ? -5.568 -1.724 -2.731 1.00 97.06 91 ALA A CA 1
ATOM 625 C C . ALA A 1 91 ? -5.115 -0.411 -3.378 1.00 97.06 91 ALA A C 1
ATOM 627 O O . ALA A 1 91 ? -5.853 0.575 -3.362 1.00 97.06 91 ALA A O 1
ATOM 628 N N . THR A 1 92 ? -3.896 -0.381 -3.915 1.00 97.94 92 THR A N 1
ATOM 629 C CA . THR A 1 92 ? -3.381 0.793 -4.631 1.00 97.94 92 THR A CA 1
ATOM 630 C C . THR A 1 92 ? -4.123 1.046 -5.939 1.00 97.94 92 THR A C 1
ATOM 632 O O . THR A 1 92 ? -4.480 0.118 -6.662 1.00 97.94 92 THR A O 1
ATOM 635 N N . ASP A 1 93 ? -4.304 2.323 -6.275 1.00 97.75 93 ASP A N 1
ATOM 636 C CA . ASP A 1 93 ? -4.858 2.751 -7.558 1.00 97.75 93 ASP A CA 1
ATOM 637 C C . ASP A 1 93 ? -3.867 2.577 -8.729 1.00 97.75 93 ASP A C 1
ATOM 639 O O . ASP A 1 93 ? -2.740 2.105 -8.569 1.00 97.75 93 ASP A O 1
ATOM 643 N N . ILE A 1 94 ? -4.262 3.015 -9.932 1.00 97.62 94 ILE A N 1
ATOM 644 C CA . ILE A 1 94 ? -3.423 2.946 -11.143 1.00 97.62 94 ILE A CA 1
ATOM 645 C C . ILE A 1 94 ? -2.082 3.694 -11.019 1.00 97.62 94 ILE A C 1
ATOM 647 O O . ILE A 1 94 ? -1.135 3.405 -11.747 1.00 97.62 94 ILE A O 1
ATOM 651 N N . SER A 1 95 ? -1.999 4.659 -10.102 1.00 96.94 95 SER A N 1
ATOM 652 C CA . SER A 1 95 ? -0.788 5.426 -9.799 1.00 96.94 95 SER A CA 1
ATOM 653 C C . SER A 1 95 ? 0.009 4.818 -8.643 1.00 96.94 95 SER A C 1
ATOM 655 O O . SER A 1 95 ? 0.965 5.439 -8.174 1.00 96.94 95 SER A O 1
ATOM 657 N N . GLY A 1 96 ? -0.362 3.624 -8.173 1.00 97.06 96 GLY A N 1
ATOM 658 C CA . GLY A 1 96 ? 0.271 2.953 -7.046 1.00 97.06 96 GLY A CA 1
ATOM 659 C C . GLY A 1 96 ? -0.048 3.608 -5.702 1.00 97.06 96 GLY A C 1
ATOM 660 O O . GLY A 1 96 ? 0.702 3.402 -4.751 1.00 97.06 96 GLY A O 1
ATOM 661 N N . ARG A 1 97 ? -1.101 4.432 -5.603 1.00 97.19 97 ARG A N 1
ATOM 662 C CA . AR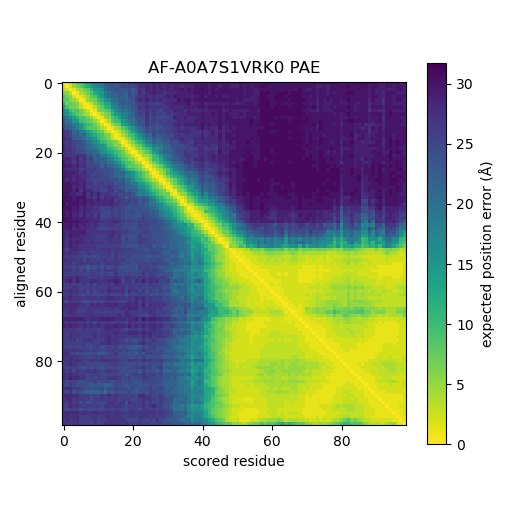G A 1 97 ? -1.393 5.267 -4.427 1.00 97.19 97 ARG A CA 1
ATOM 663 C C . ARG A 1 97 ? -2.625 4.819 -3.651 1.00 97.19 97 ARG A C 1
ATOM 665 O O . ARG A 1 97 ? -3.538 4.205 -4.191 1.00 97.19 97 ARG A O 1
ATOM 672 N N . VAL A 1 98 ? -2.630 5.180 -2.370 1.00 94.69 98 VAL A N 1
ATOM 673 C CA . VAL A 1 98 ? -3.768 5.108 -1.442 1.00 94.69 98 VAL A CA 1
ATOM 674 C C . VAL A 1 98 ? -3.786 6.402 -0.626 1.00 94.69 98 VAL A C 1
ATOM 676 O O . VAL A 1 98 ? -2.715 6.884 -0.242 1.00 94.69 98 VAL A O 1
ATOM 679 N N . SER A 1 99 ? -4.973 6.951 -0.353 1.00 87.12 99 SER A N 1
ATOM 680 C CA . SER A 1 99 ? -5.195 8.159 0.462 1.00 87.12 99 SER A CA 1
ATOM 681 C C . SER A 1 99 ? -6.452 8.062 1.311 1.00 87.12 99 SER A C 1
ATOM 683 O O . SER A 1 99 ? -7.431 7.500 0.771 1.00 87.12 99 SER A O 1
#

Organism: NCBI:txid210454

Radius of gyration: 31.25 Å; Cα contacts (8 Å, |Δi|>4): 91; chains: 1; bounding box: 75×68×48 Å

Nearest PDB structures (foldseek):
  4zjh-assembly1_A  TM=9.747E-01  e=3.662E-01  Escherichia coli K-12

Mean predicted aligned error: 17.96 Å

Sequence (99 aa):
MHGADVTPSPTAVGDRPAQTAVDVDGTPGTTAMDETLPPPGAPTASPLGSICVTVLYDMGNDDVVGVADAPMPEAVLSLLDKTDSVVAMTATDISGRVS